Protein AF-A0A352LTC4-F1 (afdb_monomer)

Nearest PDB structures (foldseek):
  4ki8-assembly1_D  TM=9.889E-01  e=1.454E-07  Escherichia coli
  1dkd-assembly1_A  TM=1.002E+00  e=2.350E-07  Escherichia coli
  1sjp-assembly1_B  TM=9.927E-01  e=2.588E-06  Mycobacterium tuberculosis
  7v98-assembly1_A  TM=9.826E-01  e=9.516E-06  Epinephelus coioides
  7v98-assembly1_B  TM=9.754E-01  e=8.886E-06  Epinephelus coioides

pLDDT: mean 94.65, std 3.1, range [81.25, 98.12]

Sequence (64 aa):
GYLSPYFINNQQNMSVELQTPYILIVDKKISNVREMLPLLEGVAKSGKPLFIIAEDVEGEALAT

Solvent-accessible surface area (backbone atoms only — not comparable to full-atom values): 4091 Å² total; per-residue (Å²): 131,78,95,49,78,85,63,48,76,36,79,89,78,70,35,70,81,75,72,82,48,48,78,48,80,42,102,45,70,40,48,60,44,77,83,44,45,72,56,52,53,53,38,60,75,67,74,44,47,79,43,81,48,50,74,40,69,36,68,58,41,59,76,107

Structure (mmCIF, N/CA/C/O backbone):
data_AF-A0A352LTC4-F1
#
_entry.id   AF-A0A352LTC4-F1
#
loop_
_atom_site.group_PDB
_atom_site.id
_atom_site.type_symbol
_atom_site.label_atom_id
_atom_site.label_alt_id
_atom_site.label_comp_id
_atom_site.label_asym_id
_atom_site.label_entity_id
_atom_site.label_seq_id
_atom_site.pdbx_PDB_ins_code
_atom_site.Cartn_x
_atom_site.Cartn_y
_atom_site.Cartn_z
_atom_site.occupancy
_atom_site.B_iso_or_equiv
_atom_site.auth_seq_id
_atom_site.auth_comp_id
_atom_site.auth_asym_id
_atom_site.auth_atom_id
_atom_site.pdbx_PDB_model_num
ATOM 1 N N . GLY A 1 1 ? 9.960 -5.603 5.034 1.00 89.00 1 GLY A N 1
ATOM 2 C CA . GLY A 1 1 ? 9.386 -4.619 5.977 1.00 89.00 1 GLY A CA 1
ATOM 3 C C . GLY A 1 1 ? 8.589 -3.597 5.195 1.00 89.00 1 GLY A C 1
ATOM 4 O O . GLY A 1 1 ? 8.360 -3.832 4.016 1.00 89.00 1 GLY A O 1
ATOM 5 N N . TYR A 1 2 ? 8.174 -2.489 5.809 1.00 94.50 2 TYR A N 1
ATOM 6 C CA . TYR A 1 2 ? 7.611 -1.362 5.055 1.00 94.50 2 TYR A CA 1
ATOM 7 C C . TYR A 1 2 ? 8.707 -0.684 4.215 1.00 94.50 2 TYR A C 1
ATOM 9 O O . TYR A 1 2 ? 9.847 -0.586 4.666 1.00 94.50 2 TYR A O 1
ATOM 17 N N . LEU A 1 3 ? 8.369 -0.230 3.003 1.00 95.69 3 LEU A N 1
ATOM 18 C CA . LEU A 1 3 ? 9.316 0.475 2.122 1.00 95.69 3 LEU A CA 1
ATOM 19 C C . LEU A 1 3 ? 9.596 1.911 2.583 1.00 95.69 3 LEU A C 1
ATOM 21 O O . LEU A 1 3 ? 10.669 2.444 2.330 1.00 95.69 3 LEU A O 1
ATOM 25 N N . SER A 1 4 ? 8.648 2.525 3.292 1.00 94.62 4 SER A N 1
ATOM 26 C CA . SER A 1 4 ? 8.756 3.893 3.792 1.00 94.62 4 SER A CA 1
ATOM 27 C C . SER A 1 4 ? 8.281 3.981 5.245 1.00 94.62 4 SER A C 1
ATOM 29 O O . SER A 1 4 ? 7.230 3.418 5.569 1.00 94.62 4 SER A O 1
ATOM 31 N N . PRO A 1 5 ? 9.002 4.694 6.136 1.00 95.06 5 PRO A N 1
ATOM 32 C CA . PRO A 1 5 ? 8.564 4.905 7.516 1.00 95.06 5 PRO A CA 1
ATOM 33 C C . PRO A 1 5 ? 7.282 5.743 7.602 1.00 95.06 5 PRO A C 1
ATOM 35 O O . PRO A 1 5 ? 6.589 5.686 8.613 1.00 95.06 5 PRO A O 1
ATOM 38 N N . TYR A 1 6 ? 6.921 6.473 6.541 1.00 95.44 6 TYR A N 1
ATOM 39 C CA . TYR A 1 6 ? 5.661 7.217 6.481 1.00 95.44 6 TYR A CA 1
A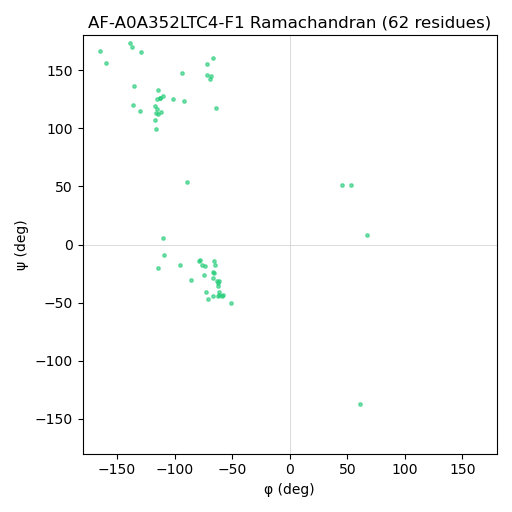TOM 40 C C . TYR A 1 6 ? 4.420 6.312 6.478 1.00 95.44 6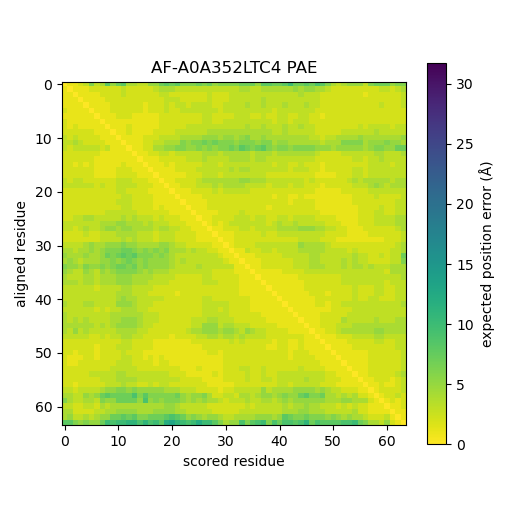 TYR A C 1
ATOM 42 O O . TYR A 1 6 ? 3.323 6.795 6.736 1.00 95.44 6 TYR A O 1
ATOM 50 N N . PHE A 1 7 ? 4.574 5.003 6.244 1.00 96.75 7 PHE A N 1
ATOM 51 C CA . PHE A 1 7 ? 3.470 4.045 6.353 1.00 96.75 7 PHE A CA 1
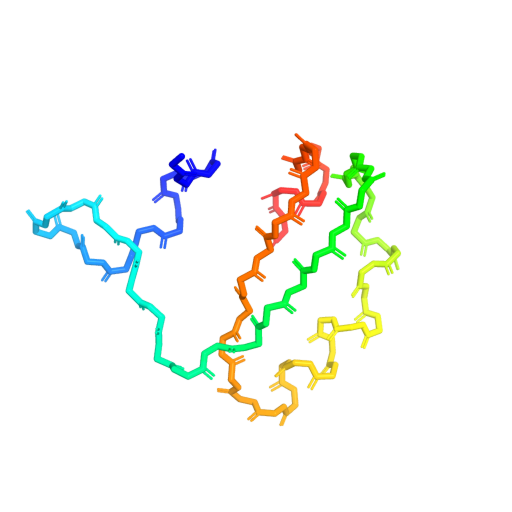ATOM 52 C C . PHE A 1 7 ? 3.124 3.668 7.799 1.00 96.75 7 PHE A C 1
ATOM 54 O O . PHE A 1 7 ? 2.078 3.064 8.030 1.00 96.75 7 PHE A O 1
ATOM 61 N N . ILE A 1 8 ? 3.983 3.997 8.771 1.00 97.56 8 ILE A N 1
ATOM 62 C CA . ILE A 1 8 ? 3.771 3.668 10.184 1.00 97.56 8 ILE A CA 1
ATOM 63 C C . ILE A 1 8 ? 2.534 4.402 10.701 1.00 97.56 8 ILE A C 1
ATOM 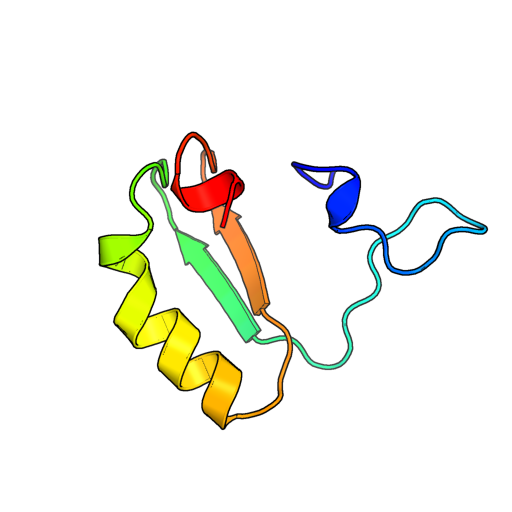65 O O . ILE A 1 8 ? 2.511 5.631 10.795 1.00 97.56 8 ILE A O 1
ATOM 69 N N . ASN A 1 9 ? 1.528 3.631 11.106 1.00 96.81 9 ASN A N 1
ATOM 70 C CA . ASN A 1 9 ? 0.326 4.140 11.764 1.00 96.81 9 ASN A CA 1
ATOM 71 C C . ASN A 1 9 ? 0.263 3.774 13.257 1.00 96.81 9 ASN A C 1
ATOM 73 O O . ASN A 1 9 ? -0.550 4.347 13.980 1.00 96.81 9 ASN A O 1
ATOM 77 N N . ASN A 1 10 ? 1.166 2.914 13.742 1.00 97.06 10 ASN A N 1
ATOM 78 C CA . ASN A 1 10 ? 1.405 2.694 15.164 1.00 97.06 10 ASN A CA 1
ATOM 79 C C . ASN A 1 10 ? 2.836 3.116 15.540 1.00 97.06 10 ASN A C 1
ATOM 81 O O . ASN A 1 10 ? 3.810 2.392 15.338 1.00 97.06 10 ASN A O 1
ATOM 85 N N . GLN A 1 11 ? 2.956 4.318 16.107 1.00 95.69 11 GLN A N 1
ATOM 86 C CA . GLN A 1 11 ? 4.241 4.925 16.475 1.00 95.69 11 GLN A CA 1
ATOM 87 C C . GLN A 1 11 ? 4.887 4.283 17.714 1.00 95.69 11 GLN A C 1
ATOM 89 O O . GLN A 1 11 ? 6.084 4.438 17.928 1.00 95.69 11 GLN A O 1
ATOM 94 N N . GLN A 1 12 ? 4.124 3.561 18.542 1.00 96.44 12 GLN A N 1
ATOM 95 C CA . GLN A 1 12 ? 4.657 2.967 19.775 1.00 96.44 12 GLN A CA 1
ATOM 96 C C . GLN A 1 12 ? 5.557 1.769 19.480 1.00 96.44 12 GLN A C 1
ATOM 98 O O . GLN A 1 12 ? 6.592 1.591 20.117 1.00 96.44 12 GLN A O 1
ATOM 103 N N . ASN A 1 13 ? 5.149 0.944 18.517 1.00 96.50 13 ASN A N 1
ATOM 104 C CA . ASN A 1 13 ? 5.858 -0.269 18.119 1.00 96.50 13 ASN A CA 1
ATOM 105 C C . ASN A 1 13 ? 6.504 -0.152 16.728 1.00 96.50 13 ASN A C 1
ATOM 107 O O . ASN A 1 13 ? 7.047 -1.141 16.241 1.00 96.50 13 ASN A O 1
ATOM 111 N N . MET A 1 14 ? 6.458 1.034 16.106 1.00 96.31 14 MET A N 1
ATOM 112 C CA . MET A 1 14 ? 6.992 1.304 14.767 1.00 96.31 14 MET A CA 1
ATOM 113 C C . MET A 1 14 ? 6.446 0.319 13.719 1.00 96.31 14 MET A C 1
ATOM 115 O O . MET A 1 14 ? 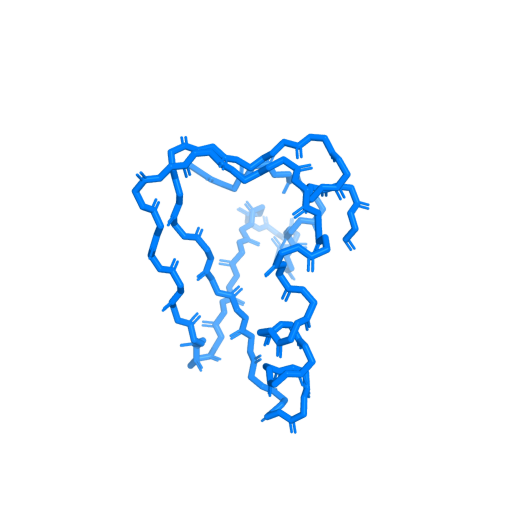7.210 -0.320 12.994 1.00 96.31 14 MET A O 1
ATOM 119 N N . SER A 1 15 ? 5.118 0.163 13.656 1.00 96.88 15 SER A N 1
ATOM 120 C CA . SER A 1 15 ? 4.470 -0.819 12.778 1.00 96.88 15 SER A CA 1
ATOM 121 C C . SER A 1 15 ? 3.357 -0.245 11.897 1.00 96.88 15 SER A C 1
ATOM 123 O O . SER A 1 15 ? 2.879 0.879 12.080 1.00 96.88 15 SER A O 1
ATOM 125 N N . VAL A 1 16 ? 2.981 -1.045 10.895 1.00 97.75 16 VAL A N 1
ATOM 126 C CA . VAL A 1 16 ? 1.874 -0.782 9.974 1.00 97.75 16 VAL A CA 1
ATOM 127 C C . VAL A 1 16 ? 0.780 -1.807 10.248 1.00 97.75 16 VAL A C 1
ATOM 129 O O . VAL A 1 16 ? 0.969 -3.000 10.012 1.00 97.75 16 VAL A O 1
ATOM 132 N N . GLU A 1 17 ? -0.367 -1.346 10.730 1.00 97.06 17 GLU A N 1
ATOM 133 C CA . GLU A 1 17 ? -1.515 -2.182 11.077 1.00 97.06 17 GLU A CA 1
ATOM 134 C C . GLU A 1 17 ? -2.688 -1.860 10.140 1.00 97.06 17 GLU A C 1
ATOM 136 O O . GLU A 1 17 ? -3.241 -0.761 10.171 1.00 97.06 17 GLU A O 1
ATOM 141 N N . LEU A 1 18 ? -3.074 -2.804 9.276 1.00 97.06 18 LEU A N 1
ATOM 142 C CA . LEU A 1 18 ? -4.157 -2.617 8.301 1.00 97.06 18 LEU A CA 1
ATOM 143 C C . LEU A 1 18 ? -5.346 -3.522 8.634 1.00 97.06 18 LEU A C 1
ATOM 145 O O . LEU A 1 18 ? -5.197 -4.740 8.727 1.00 97.06 18 LEU A O 1
ATOM 149 N N . GLN A 1 19 ? -6.545 -2.948 8.761 1.00 96.81 19 GLN A N 1
ATOM 150 C CA . GLN A 1 19 ? -7.771 -3.719 8.985 1.00 96.81 19 GLN A CA 1
ATOM 151 C C . GLN A 1 19 ? -8.458 -4.069 7.665 1.00 96.81 19 GLN A C 1
ATOM 153 O O . GLN A 1 19 ? -8.825 -3.189 6.888 1.00 96.81 19 GLN A O 1
ATOM 158 N N . THR A 1 20 ? -8.677 -5.366 7.429 1.00 96.50 20 THR A N 1
ATOM 159 C CA . THR A 1 20 ? -9.360 -5.900 6.232 1.00 96.50 20 THR A CA 1
ATOM 160 C C . THR A 1 20 ? -8.891 -5.268 4.906 1.00 96.50 20 THR A C 1
ATOM 162 O O . THR A 1 20 ? -9.726 -4.779 4.137 1.00 96.50 20 THR A O 1
ATOM 165 N N . PRO A 1 21 ? -7.570 -5.226 4.637 1.00 97.81 21 PRO A N 1
ATOM 166 C CA . PRO A 1 21 ? -7.048 -4.548 3.461 1.00 97.81 21 PRO A CA 1
ATOM 167 C C . PRO A 1 21 ? -7.367 -5.318 2.179 1.00 97.81 21 PRO A C 1
ATOM 169 O O . PRO A 1 21 ? -7.502 -6.544 2.179 1.00 97.81 21 PRO A O 1
ATOM 172 N N . TYR A 1 22 ? -7.399 -4.600 1.061 1.00 98.12 22 TYR A N 1
ATOM 173 C CA . TYR A 1 22 ? -7.117 -5.222 -0.226 1.00 98.12 22 TYR A CA 1
ATOM 174 C C . TYR A 1 22 ? -5.633 -5.545 -0.330 1.00 98.12 22 TYR A C 1
ATOM 176 O O . TYR A 1 22 ? -4.793 -4.797 0.168 1.00 98.12 22 TYR A O 1
ATOM 184 N N . ILE A 1 23 ? -5.315 -6.647 -1.003 1.00 97.19 23 ILE A N 1
ATOM 185 C CA . ILE A 1 23 ? -3.939 -7.057 -1.264 1.00 97.19 23 ILE A CA 1
ATOM 186 C C . ILE A 1 23 ? -3.731 -7.045 -2.773 1.00 97.19 23 ILE A C 1
ATOM 188 O O . ILE A 1 23 ? -4.410 -7.767 -3.502 1.00 97.19 23 ILE A O 1
ATOM 192 N N . LEU A 1 24 ? -2.800 -6.213 -3.228 1.00 96.44 24 LEU A N 1
ATOM 193 C CA . LEU A 1 24 ? -2.343 -6.169 -4.608 1.00 96.44 24 LEU A CA 1
ATOM 194 C C . LEU A 1 24 ? -1.004 -6.902 -4.703 1.00 96.44 24 LEU A C 1
ATOM 196 O O . LEU A 1 24 ? -0.063 -6.559 -3.992 1.00 96.44 24 LEU A O 1
ATOM 200 N N . ILE A 1 25 ? -0.927 -7.893 -5.590 1.00 96.56 25 ILE A N 1
ATOM 201 C CA . ILE A 1 25 ? 0.286 -8.674 -5.852 1.00 96.56 25 ILE A CA 1
ATOM 202 C C . ILE A 1 25 ? 0.726 -8.400 -7.285 1.00 96.56 25 ILE A C 1
ATOM 204 O O . ILE A 1 25 ? -0.066 -8.558 -8.215 1.00 96.56 25 ILE A O 1
ATOM 208 N N . VAL A 1 26 ? 1.977 -7.983 -7.455 1.00 94.81 26 VAL A N 1
ATOM 209 C CA . VAL A 1 26 ? 2.544 -7.592 -8.746 1.00 94.81 26 VAL A CA 1
ATOM 210 C C . VAL A 1 26 ? 3.936 -8.197 -8.895 1.00 94.81 26 VAL A C 1
ATOM 212 O O . VAL A 1 26 ? 4.833 -7.894 -8.122 1.00 94.81 26 VAL A O 1
ATOM 215 N N . ASP A 1 27 ? 4.143 -9.019 -9.918 1.00 96.38 27 ASP A N 1
ATOM 216 C CA . ASP A 1 27 ? 5.449 -9.630 -10.210 1.00 96.38 27 ASP A CA 1
ATOM 217 C C . ASP A 1 27 ? 6.290 -8.738 -11.144 1.00 96.38 27 ASP A C 1
ATOM 219 O O . ASP A 1 27 ? 6.651 -9.117 -12.256 1.00 96.38 27 ASP A O 1
ATOM 223 N N . LYS A 1 28 ? 6.466 -7.473 -10.743 1.00 95.31 28 LYS A N 1
ATOM 224 C CA . LYS A 1 28 ? 7.336 -6.473 -11.385 1.00 95.31 28 LYS A CA 1
ATOM 225 C C . LYS A 1 28 ? 7.573 -5.291 -10.446 1.00 95.31 28 LYS A C 1
ATOM 227 O O . LYS A 1 28 ? 6.835 -5.099 -9.477 1.00 95.31 28 LYS A O 1
ATOM 232 N N . LYS A 1 29 ? 8.548 -4.446 -10.784 1.00 95.25 29 LYS A N 1
ATOM 233 C CA . LYS A 1 29 ? 8.737 -3.129 -10.159 1.00 95.25 29 LYS A CA 1
ATOM 234 C C . LYS A 1 29 ? 7.619 -2.148 -10.516 1.00 95.25 29 LYS A C 1
ATOM 236 O O . LYS A 1 29 ? 7.134 -2.132 -11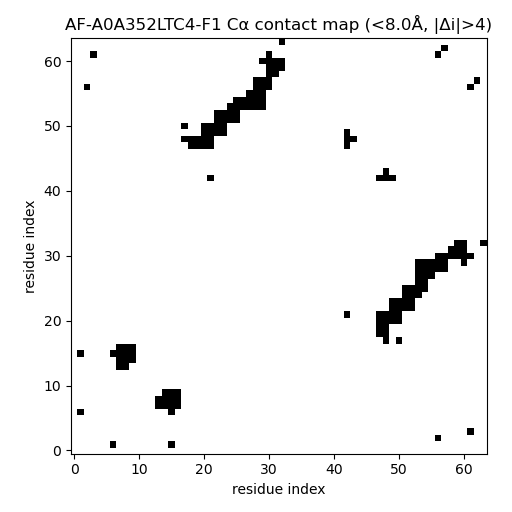.651 1.00 95.25 29 LYS A O 1
ATOM 241 N N . ILE A 1 30 ? 7.254 -1.293 -9.562 1.00 94.69 30 ILE A N 1
ATOM 242 C CA . ILE A 1 30 ? 6.279 -0.209 -9.730 1.00 94.69 30 ILE A CA 1
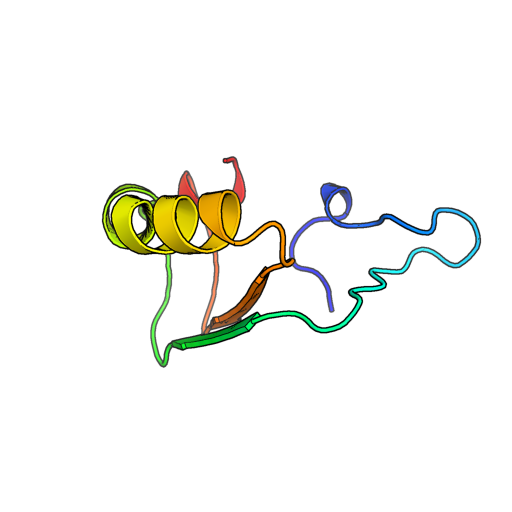ATOM 243 C C . ILE A 1 30 ? 6.988 1.129 -9.500 1.00 94.69 30 ILE A C 1
ATOM 245 O O . ILE A 1 30 ? 7.299 1.488 -8.369 1.00 94.69 30 ILE A O 1
ATOM 249 N N . SER A 1 31 ? 7.227 1.880 -10.573 1.00 94.50 31 SER A N 1
ATOM 250 C CA . SER A 1 31 ? 7.895 3.191 -10.516 1.00 94.50 31 SER A CA 1
ATOM 251 C C . SER A 1 31 ? 6.993 4.363 -10.918 1.00 94.50 31 SER A C 1
ATOM 253 O O . SER A 1 31 ? 7.256 5.509 -10.553 1.00 94.50 31 SER A O 1
ATOM 255 N N . ASN A 1 32 ? 5.906 4.086 -11.649 1.00 91.81 32 ASN A N 1
ATOM 256 C CA . ASN A 1 32 ? 4.994 5.089 -12.191 1.00 91.81 32 ASN A CA 1
ATOM 257 C C . ASN A 1 32 ? 3.598 4.978 -11.566 1.00 91.81 32 ASN A C 1
ATOM 259 O O . ASN A 1 32 ? 2.881 3.998 -11.779 1.00 91.81 32 ASN A O 1
ATOM 263 N N . VAL A 1 33 ? 3.178 6.026 -10.854 1.00 90.12 33 VAL A N 1
ATOM 264 C CA . VAL A 1 33 ? 1.866 6.081 -10.191 1.00 90.12 33 VAL A CA 1
ATOM 265 C C . VAL A 1 33 ? 0.692 6.080 -11.178 1.00 90.12 33 VAL A C 1
ATOM 267 O O . VAL A 1 33 ? -0.398 5.627 -10.836 1.00 90.12 33 VAL A O 1
ATOM 270 N N . ARG A 1 34 ? 0.886 6.528 -12.429 1.00 91.50 34 ARG A N 1
ATOM 271 C CA . ARG A 1 34 ? -0.195 6.616 -13.431 1.00 91.50 34 ARG A CA 1
ATOM 272 C C . ARG A 1 34 ? -0.804 5.258 -13.762 1.00 91.50 34 ARG A C 1
ATOM 274 O O . ARG A 1 34 ? -2.003 5.186 -14.011 1.00 91.50 34 ARG A O 1
ATOM 281 N N . GLU A 1 35 ? -0.001 4.195 -13.725 1.00 86.88 35 GLU A N 1
ATOM 282 C CA . GLU A 1 35 ? -0.477 2.817 -13.915 1.00 86.88 35 GLU A CA 1
ATOM 283 C C . GLU A 1 35 ? -1.387 2.356 -12.765 1.00 86.88 35 GLU A C 1
ATOM 285 O O . GLU A 1 35 ? -2.226 1.477 -12.947 1.00 86.88 35 GLU A O 1
ATOM 290 N N . MET A 1 36 ? -1.247 2.977 -11.592 1.00 90.62 36 MET A N 1
ATOM 291 C CA . MET A 1 36 ? -1.950 2.615 -10.364 1.00 90.62 36 MET A CA 1
ATOM 292 C C . MET A 1 36 ? -3.215 3.447 -10.136 1.00 90.62 36 MET A C 1
ATOM 294 O O . MET A 1 36 ? -4.069 3.027 -9.357 1.00 90.62 36 MET A O 1
ATOM 298 N N . LEU A 1 37 ? -3.374 4.593 -10.813 1.00 93.31 37 LEU A N 1
ATOM 299 C CA . LEU A 1 37 ? -4.477 5.535 -10.573 1.00 93.31 37 LEU A CA 1
ATOM 300 C C . LEU A 1 37 ? -5.868 4.878 -10.584 1.00 93.31 37 LEU A C 1
ATOM 302 O O . LEU A 1 37 ? -6.584 5.044 -9.597 1.00 93.31 37 LEU A O 1
ATOM 306 N N . PRO A 1 38 ? -6.257 4.071 -11.596 1.00 94.19 38 PRO A N 1
ATOM 307 C CA . PRO A 1 38 ? -7.593 3.474 -11.608 1.00 94.19 38 PRO A CA 1
ATOM 308 C C . PRO A 1 38 ? -7.837 2.540 -10.414 1.00 94.19 38 PRO A C 1
ATOM 310 O O . PRO A 1 38 ? -8.941 2.482 -9.870 1.00 94.19 38 PRO A O 1
ATOM 313 N N . LEU A 1 39 ? -6.797 1.818 -9.984 1.00 94.00 39 LEU A N 1
ATOM 314 C CA . LEU A 1 39 ? -6.863 0.928 -8.830 1.00 94.00 39 LEU A CA 1
ATOM 315 C C . LEU A 1 39 ? -6.965 1.726 -7.528 1.00 94.00 39 LEU A C 1
ATOM 317 O O . LEU A 1 39 ? -7.826 1.427 -6.703 1.00 94.00 39 LEU A O 1
ATOM 321 N N . LEU A 1 40 ? -6.132 2.754 -7.359 1.00 93.56 40 LEU A N 1
ATOM 322 C CA . LEU A 1 40 ? -6.140 3.614 -6.175 1.00 93.56 40 LEU A CA 1
ATOM 323 C C . LEU A 1 40 ? -7.481 4.334 -6.016 1.00 93.56 40 LEU A C 1
ATOM 325 O O . LEU A 1 40 ? -8.018 4.377 -4.913 1.00 93.56 40 LEU A O 1
ATOM 329 N N . GLU A 1 41 ? -8.077 4.816 -7.108 1.00 95.25 41 GLU A N 1
ATOM 330 C CA . GLU A 1 41 ? -9.422 5.398 -7.093 1.00 95.25 41 GLU A CA 1
ATOM 331 C C . GLU A 1 41 ? -10.487 4.390 -6.644 1.00 95.25 41 GLU A C 1
ATOM 333 O O . GLU A 1 41 ? -11.370 4.721 -5.848 1.00 95.25 41 GLU A O 1
ATOM 338 N N . GLY A 1 42 ? -10.417 3.152 -7.143 1.00 95.88 42 GLY A N 1
ATOM 339 C CA . GLY A 1 42 ? -11.326 2.078 -6.743 1.00 95.88 42 GLY A CA 1
ATOM 340 C C . GLY A 1 42 ? -11.202 1.737 -5.258 1.00 95.88 42 GLY A C 1
ATOM 341 O O . GLY A 1 42 ? -12.211 1.624 -4.556 1.00 95.88 42 GLY A O 1
ATOM 342 N N . VAL A 1 43 ? -9.970 1.632 -4.758 1.00 95.62 43 VAL A N 1
ATOM 343 C CA . VAL A 1 43 ? -9.707 1.361 -3.342 1.00 95.62 43 VAL A CA 1
ATOM 344 C C . VAL A 1 43 ? -10.154 2.532 -2.468 1.00 95.62 43 VAL A C 1
ATOM 346 O O . VAL A 1 43 ? -10.867 2.308 -1.489 1.00 95.62 43 VAL A O 1
ATOM 349 N N . ALA A 1 44 ? -9.857 3.773 -2.853 1.00 93.69 44 ALA A N 1
ATOM 350 C CA . ALA A 1 44 ? -10.294 4.963 -2.128 1.00 93.69 44 ALA A CA 1
ATOM 351 C C . ALA A 1 44 ? -11.826 5.027 -2.004 1.00 93.69 44 ALA A C 1
ATOM 353 O O . 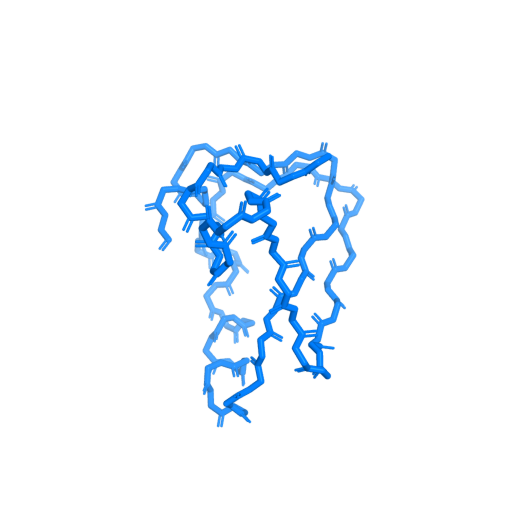ALA A 1 44 ? -12.346 5.251 -0.912 1.00 93.69 44 ALA A O 1
ATOM 354 N N . LYS A 1 45 ? -12.564 4.733 -3.086 1.00 96.69 45 LYS A N 1
ATOM 355 C CA . LYS A 1 45 ? -14.040 4.662 -3.069 1.00 96.69 45 LYS A CA 1
ATOM 356 C C . LYS A 1 45 ? -14.582 3.588 -2.127 1.00 96.69 45 LYS A C 1
ATOM 358 O O . LYS A 1 45 ? -15.667 3.750 -1.580 1.00 96.69 45 LYS A O 1
ATOM 363 N N . SER A 1 46 ? -13.849 2.492 -1.947 1.00 95.81 46 SER A N 1
ATOM 364 C CA . SER A 1 46 ? -14.253 1.409 -1.046 1.00 95.81 46 SER A CA 1
ATOM 365 C C . SER A 1 46 ? -14.035 1.724 0.439 1.00 95.81 46 SER A C 1
ATOM 367 O O . SER A 1 46 ? -14.579 1.022 1.289 1.00 95.81 46 SER A O 1
ATOM 369 N N . GLY A 1 47 ? -13.206 2.728 0.753 1.00 95.19 47 GLY A N 1
ATOM 370 C CA . GLY A 1 47 ? -12.806 3.072 2.119 1.00 95.19 47 GLY A CA 1
ATOM 371 C C . GLY A 1 47 ? -11.930 2.025 2.819 1.00 95.19 47 GLY A C 1
ATOM 372 O O . GLY A 1 47 ? -11.683 2.147 4.016 1.00 95.19 47 GLY A O 1
ATOM 373 N N . LYS A 1 48 ? -11.470 0.987 2.108 1.00 96.25 48 LYS A N 1
ATOM 374 C CA . LYS A 1 48 ? -10.589 -0.048 2.662 1.00 96.25 48 LYS A CA 1
ATOM 375 C C . LYS A 1 48 ? -9.114 0.286 2.413 1.00 96.25 48 LYS A C 1
ATOM 377 O O . LYS A 1 48 ? -8.804 0.856 1.370 1.00 96.25 48 LYS A O 1
ATOM 382 N N . PRO A 1 49 ? -8.190 -0.099 3.311 1.00 97.25 49 PRO A N 1
ATOM 383 C CA . PRO A 1 49 ? -6.758 0.068 3.072 1.00 97.25 49 PRO A CA 1
ATOM 384 C C . PRO A 1 49 ? -6.240 -0.809 1.922 1.00 97.25 49 PRO A C 1
ATOM 386 O O . PRO A 1 49 ? -6.841 -1.835 1.594 1.00 97.25 49 PRO A O 1
ATOM 389 N N . LEU A 1 50 ? -5.084 -0.443 1.365 1.00 96.81 50 LEU A N 1
ATOM 390 C CA . LEU A 1 50 ? -4.358 -1.222 0.359 1.00 96.81 50 LEU A CA 1
ATOM 391 C C . LEU A 1 50 ? -3.017 -1.702 0.917 1.00 96.81 50 LEU A C 1
ATOM 393 O O . LEU A 1 50 ? -2.251 -0.909 1.458 1.00 96.81 50 LEU A O 1
ATOM 397 N N . PHE A 1 51 ? -2.714 -2.981 0.726 1.00 97.00 51 PHE A N 1
ATOM 398 C CA . PHE A 1 51 ? -1.391 -3.557 0.931 1.00 97.00 51 PHE A CA 1
ATOM 399 C C . PHE A 1 51 ? -0.813 -3.997 -0.416 1.00 97.00 51 PHE A C 1
ATOM 401 O O . PHE A 1 51 ? -1.464 -4.740 -1.151 1.00 97.00 51 PHE A O 1
ATOM 408 N N . ILE A 1 52 ? 0.392 -3.536 -0.747 1.00 96.25 52 ILE A N 1
ATOM 409 C CA . ILE A 1 52 ? 1.049 -3.820 -2.029 1.00 96.25 52 ILE A CA 1
ATOM 410 C C . ILE A 1 52 ? 2.233 -4.753 -1.786 1.00 96.25 52 ILE A C 1
ATOM 412 O O . ILE A 1 52 ? 3.097 -4.465 -0.960 1.00 96.25 52 ILE A O 1
ATOM 416 N N . ILE A 1 53 ? 2.274 -5.854 -2.534 1.00 96.75 53 ILE A N 1
ATOM 417 C CA . ILE A 1 53 ? 3.411 -6.769 -2.624 1.00 96.75 53 ILE A CA 1
ATOM 418 C C . ILE A 1 53 ? 3.907 -6.717 -4.066 1.00 96.75 53 ILE A C 1
ATOM 420 O O . ILE A 1 53 ? 3.199 -7.133 -4.983 1.00 96.75 53 ILE A O 1
ATOM 424 N N . ALA A 1 54 ? 5.111 -6.189 -4.254 1.00 96.00 54 ALA A N 1
ATOM 425 C CA . ALA A 1 54 ? 5.755 -6.065 -5.552 1.00 96.00 54 ALA A CA 1
ATOM 426 C C . ALA A 1 54 ? 7.233 -6.465 -5.463 1.00 96.00 54 ALA A C 1
ATOM 428 O O . ALA A 1 54 ? 7.756 -6.625 -4.358 1.00 96.00 54 ALA A O 1
ATOM 429 N N . GLU A 1 55 ? 7.904 -6.600 -6.610 1.00 96.56 55 GLU A N 1
ATOM 430 C CA . GLU A 1 55 ? 9.368 -6.736 -6.645 1.00 96.56 55 GLU A CA 1
ATOM 431 C C . GLU A 1 55 ? 10.034 -5.514 -5.993 1.00 96.56 55 GLU A C 1
ATOM 433 O O . GLU A 1 55 ? 10.940 -5.662 -5.176 1.00 96.56 55 GLU A O 1
ATOM 438 N N . ASP A 1 56 ? 9.543 -4.316 -6.329 1.00 95.75 56 ASP A N 1
ATOM 439 C CA . ASP A 1 56 ? 9.944 -3.047 -5.720 1.00 95.75 56 ASP A CA 1
ATOM 440 C C . ASP A 1 56 ? 8.875 -1.962 -5.959 1.00 95.75 56 ASP A C 1
ATOM 442 O O . ASP A 1 56 ? 8.113 -2.044 -6.931 1.00 95.75 56 ASP A O 1
ATOM 446 N N . VAL A 1 57 ? 8.833 -0.936 -5.103 1.00 95.00 57 VAL A N 1
ATOM 447 C CA . VAL A 1 57 ? 8.037 0.288 -5.315 1.00 95.00 57 VAL A CA 1
ATOM 448 C C . VAL A 1 57 ? 8.936 1.497 -5.098 1.00 95.00 57 VAL A C 1
ATOM 450 O O . VAL A 1 57 ? 9.404 1.740 -3.988 1.00 95.00 57 VAL A O 1
ATOM 453 N N . GLU A 1 58 ? 9.161 2.270 -6.157 1.00 94.12 58 GLU A N 1
ATOM 454 C CA . GLU A 1 58 ? 10.164 3.337 -6.182 1.00 94.12 58 GLU A CA 1
ATOM 455 C C . GLU A 1 58 ? 9.661 4.604 -6.892 1.00 94.12 58 GLU A C 1
ATOM 457 O O . GLU A 1 58 ? 8.575 4.642 -7.473 1.00 94.12 58 GLU A O 1
ATOM 462 N N . GLY A 1 59 ? 10.464 5.670 -6.844 1.00 90.69 59 GLY A N 1
ATOM 463 C CA . GLY A 1 59 ? 10.207 6.903 -7.588 1.00 90.69 59 GLY A CA 1
ATOM 464 C C . GLY A 1 59 ? 8.894 7.594 -7.209 1.00 90.69 59 GLY A C 1
ATOM 465 O O . GLY A 1 59 ? 8.549 7.707 -6.032 1.00 90.69 59 GLY A O 1
ATOM 466 N N . GLU A 1 60 ? 8.164 8.071 -8.220 1.00 89.94 60 GLU A N 1
ATOM 467 C CA . GLU A 1 60 ? 6.892 8.784 -8.034 1.00 89.94 60 GLU A CA 1
ATOM 468 C C . GLU A 1 60 ? 5.817 7.897 -7.396 1.00 89.94 60 GLU A C 1
ATOM 470 O O . GLU A 1 60 ? 4.988 8.395 -6.637 1.00 89.94 60 GLU A O 1
ATOM 475 N N . ALA A 1 61 ? 5.846 6.588 -7.663 1.00 89.38 61 ALA A N 1
ATOM 476 C CA . ALA A 1 61 ? 4.891 5.647 -7.089 1.00 89.38 61 ALA A CA 1
ATOM 477 C C . ALA A 1 61 ? 5.043 5.481 -5.569 1.00 89.38 61 ALA A C 1
ATOM 479 O O . ALA A 1 61 ? 4.053 5.204 -4.903 1.00 89.38 61 ALA A O 1
ATOM 480 N N . LEU A 1 62 ? 6.251 5.655 -5.021 1.00 89.69 62 LEU A N 1
ATOM 481 C CA . LEU A 1 62 ? 6.484 5.607 -3.573 1.00 89.69 62 LEU A CA 1
ATOM 482 C C . LEU A 1 62 ? 6.246 6.965 -2.894 1.00 89.69 62 LEU A C 1
ATOM 484 O O . LEU A 1 62 ? 5.903 7.015 -1.715 1.00 89.69 62 LEU A O 1
ATOM 488 N N . ALA A 1 63 ? 6.482 8.061 -3.617 1.00 88.06 63 ALA A N 1
ATOM 489 C CA . ALA A 1 63 ? 6.374 9.418 -3.085 1.00 88.06 63 ALA A CA 1
ATOM 490 C C . ALA A 1 63 ? 4.929 9.944 -2.987 1.00 88.06 63 ALA A C 1
ATOM 492 O O . ALA A 1 63 ? 4.717 10.977 -2.350 1.00 88.06 63 ALA A O 1
ATOM 493 N N . THR A 1 64 ? 3.975 9.270 -3.636 1.00 81.25 64 THR A N 1
ATOM 494 C CA . THR A 1 64 ? 2.556 9.657 -3.714 1.00 81.25 64 THR A CA 1
ATOM 495 C C . THR A 1 64 ? 1.714 8.858 -2.730 1.00 81.25 64 THR A C 1
ATOM 497 O O . THR A 1 64 ? 0.875 9.483 -2.045 1.00 81.25 64 THR A O 1
#

Foldseek 3Di:
DDPDLVQQPDPVVSDHDFDPAAEAEEAAEAADCVVCVVVVVVRV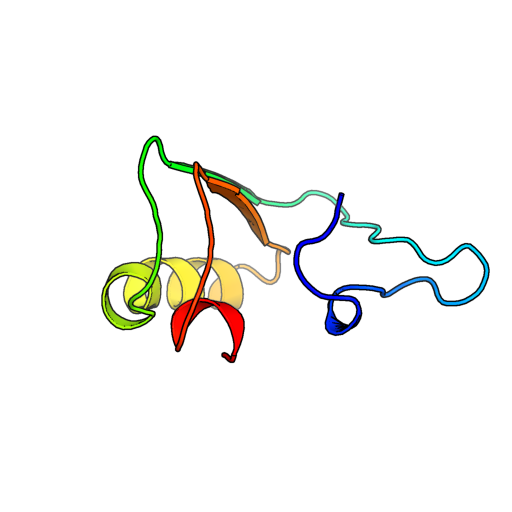VVVGHYDYHYPYYDHPRVVD

Mean predicted aligned error: 2.75 Å

Secondary structure (DSSP, 8-state):
--S-GGG--BTTTTB---SS-EEEEEEEEE--GGGTHHHHHHHHHHT--EEEEEEEE-THHHH-

Radius of gyration: 12.11 Å; Cα contacts (8 Å, |Δi|>4): 80; chains: 1; bounding box: 24×19×34 Å